Protein AF-A0A5D2ZXI1-F1 (afdb_monomer)

Solvent-accessible surface area (backbone atoms only — not comparable to full-atom values): 6828 Å² total; per-residue (Å²): 134,76,65,57,66,62,52,32,30,72,74,59,36,64,73,50,27,46,60,73,49,35,88,45,77,66,45,31,51,51,52,50,52,51,51,51,50,51,52,51,50,52,51,51,52,51,51,52,56,51,54,50,70,73,49,87,52,65,66,58,46,51,54,49,52,53,50,52,44,52,50,51,52,51,51,50,53,45,44,64,67,52,45,67,74,64,52,94,73,60,93,60,56,69,63,56,53,52,49,54,52,53,53,47,47,54,54,52,52,49,53,52,50,59,50,48,73,72,76,110

Structure (mmCIF, N/CA/C/O backbone):
data_AF-A0A5D2ZXI1-F1
#
_entry.id   AF-A0A5D2ZXI1-F1
#
loop_
_atom_site.group_PDB
_atom_site.id
_atom_site.type_symbol
_atom_site.label_atom_id
_atom_site.label_alt_id
_atom_site.label_comp_id
_atom_site.label_asym_id
_atom_site.label_entity_id
_atom_site.label_seq_id
_atom_site.pdbx_PDB_ins_code
_atom_site.Cartn_x
_atom_site.Cartn_y
_atom_site.Cartn_z
_atom_site.occupancy
_atom_site.B_iso_or_equiv
_atom_site.auth_seq_id
_atom_site.auth_comp_id
_atom_site.auth_asym_id
_atom_site.auth_atom_id
_atom_site.pdbx_PDB_model_num
ATOM 1 N N . MET A 1 1 ? 20.982 3.574 -1.343 1.00 42.91 1 MET A N 1
ATOM 2 C CA . MET A 1 1 ? 20.884 2.925 -2.665 1.00 42.91 1 MET A CA 1
ATOM 3 C C . MET A 1 1 ? 20.768 1.431 -2.409 1.00 42.91 1 MET A C 1
ATOM 5 O O . MET A 1 1 ? 21.769 0.738 -2.371 1.00 42.91 1 MET A O 1
ATOM 9 N N . PHE A 1 2 ? 19.569 0.970 -2.043 1.00 42.72 2 PHE A N 1
ATOM 10 C CA . PHE A 1 2 ? 19.334 -0.457 -1.796 1.00 42.72 2 PHE A CA 1
ATOM 11 C C . PHE A 1 2 ? 19.361 -1.173 -3.146 1.00 42.72 2 PHE A C 1
ATOM 13 O O . PHE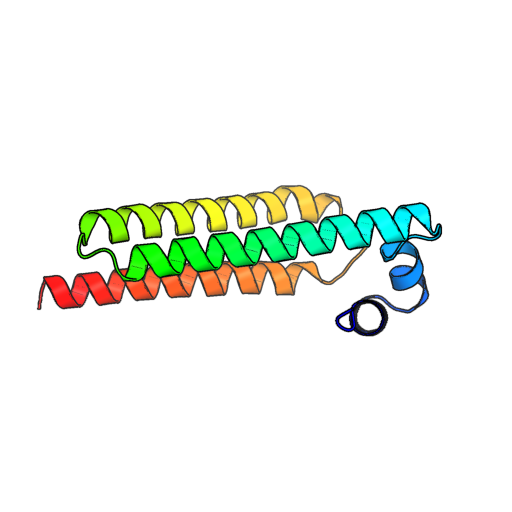 A 1 2 ? 18.683 -0.687 -4.043 1.00 42.72 2 PHE A O 1
ATOM 20 N N . CYS A 1 3 ? 20.175 -2.231 -3.262 1.00 52.78 3 CYS A N 1
ATOM 21 C CA . CYS A 1 3 ? 20.494 -3.147 -4.37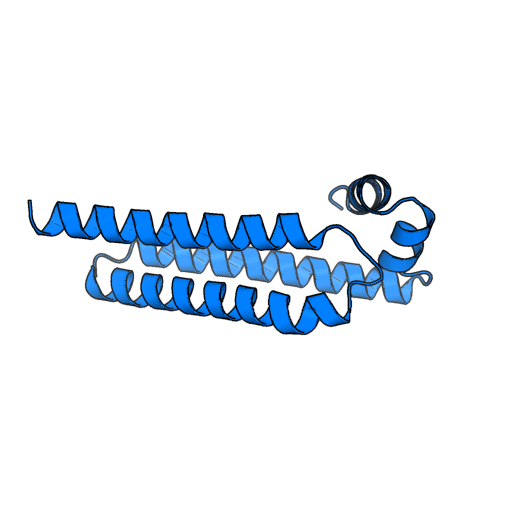7 1.00 52.78 3 CYS A CA 1
ATOM 22 C C . CYS A 1 3 ? 19.508 -3.281 -5.565 1.00 52.78 3 CYS A C 1
ATOM 24 O O . CYS A 1 3 ? 19.185 -4.380 -5.991 1.00 52.78 3 CYS A O 1
ATOM 26 N N . LEU A 1 4 ? 19.054 -2.179 -6.156 1.00 59.62 4 LEU A N 1
ATOM 27 C CA . LEU A 1 4 ? 18.091 -2.150 -7.259 1.00 59.62 4 LEU A CA 1
ATOM 28 C C . LEU A 1 4 ? 18.699 -2.738 -8.530 1.00 59.62 4 LEU A C 1
ATOM 30 O O . LEU A 1 4 ? 18.028 -3.458 -9.255 1.00 59.62 4 LEU A O 1
ATOM 34 N N . ASN A 1 5 ? 19.991 -2.481 -8.752 1.00 60.59 5 ASN A N 1
ATOM 35 C CA . ASN A 1 5 ? 20.713 -3.039 -9.885 1.00 60.59 5 ASN A CA 1
ATOM 36 C C . ASN A 1 5 ? 20.881 -4.557 -9.743 1.00 60.59 5 ASN A C 1
ATOM 38 O O . ASN A 1 5 ? 20.555 -5.289 -10.662 1.00 60.59 5 ASN A O 1
ATOM 42 N N . GLU A 1 6 ? 21.291 -5.051 -8.571 1.00 58.25 6 GLU A N 1
ATOM 43 C CA . GLU A 1 6 ? 21.449 -6.496 -8.347 1.00 58.25 6 GLU A CA 1
ATOM 44 C C . GLU A 1 6 ? 20.112 -7.245 -8.403 1.00 58.25 6 GLU A C 1
ATOM 46 O O . GLU A 1 6 ? 20.048 -8.317 -8.998 1.00 58.25 6 GLU A O 1
ATOM 51 N N . ILE A 1 7 ? 19.030 -6.672 -7.857 1.00 60.62 7 ILE A N 1
ATOM 52 C CA . ILE A 1 7 ? 17.689 -7.277 -7.907 1.00 60.62 7 ILE A CA 1
ATOM 53 C C . ILE A 1 7 ? 17.134 -7.257 -9.341 1.00 60.62 7 ILE A C 1
ATOM 55 O O . ILE A 1 7 ? 16.578 -8.261 -9.781 1.00 60.62 7 ILE A O 1
ATOM 59 N N . ASN A 1 8 ? 17.327 -6.169 -10.098 1.00 57.88 8 ASN A N 1
ATOM 60 C CA . ASN A 1 8 ? 16.898 -6.093 -11.500 1.00 57.88 8 ASN A CA 1
ATOM 61 C C . ASN A 1 8 ? 17.716 -7.018 -12.406 1.00 57.88 8 ASN A C 1
ATOM 63 O O . ASN A 1 8 ? 17.134 -7.687 -13.256 1.00 57.88 8 ASN A O 1
ATOM 67 N N . ILE A 1 9 ? 19.036 -7.097 -12.214 1.00 60.03 9 ILE A N 1
ATOM 68 C CA . ILE A 1 9 ? 19.912 -8.014 -12.957 1.00 60.03 9 ILE A CA 1
ATOM 69 C C . ILE A 1 9 ? 19.526 -9.467 -12.661 1.00 60.03 9 ILE A C 1
ATOM 71 O O . ILE A 1 9 ? 19.451 -10.277 -13.584 1.00 60.03 9 ILE A O 1
ATOM 75 N N . PHE A 1 10 ? 19.246 -9.790 -11.394 1.00 56.75 10 PHE A N 1
ATOM 76 C CA . PHE A 1 10 ? 18.819 -11.125 -10.979 1.00 56.75 10 PHE A CA 1
ATOM 77 C C . PHE A 1 10 ? 17.4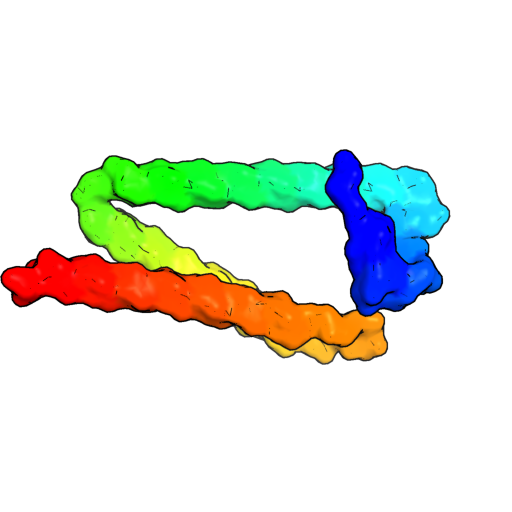35 -11.507 -11.528 1.00 56.75 10 PHE A C 1
ATOM 79 O O . PHE A 1 10 ? 17.237 -12.655 -11.913 1.00 56.75 10 PHE A O 1
ATOM 86 N N . ALA A 1 11 ? 16.489 -10.564 -11.583 1.00 55.62 11 ALA A N 1
ATOM 87 C CA . ALA A 1 11 ? 15.115 -10.831 -12.014 1.00 55.62 11 ALA A CA 1
ATOM 88 C C . ALA A 1 11 ? 14.914 -10.772 -13.542 1.00 55.62 11 ALA A C 1
ATOM 90 O O . ALA A 1 11 ? 14.173 -11.581 -14.091 1.00 55.62 11 ALA A O 1
ATOM 91 N N . HIS A 1 12 ? 15.583 -9.850 -14.241 1.00 61.00 12 HIS A N 1
ATOM 92 C CA . HIS A 1 12 ? 15.285 -9.520 -15.644 1.00 61.00 12 HIS A CA 1
ATOM 93 C C . HIS A 1 12 ? 16.474 -9.701 -16.606 1.00 61.00 12 HIS A C 1
ATOM 95 O O . HIS A 1 12 ? 16.321 -9.509 -17.816 1.00 61.00 12 HIS A O 1
ATOM 101 N N . GLY A 1 13 ? 17.657 -10.068 -16.098 1.00 64.12 13 GLY A N 1
ATOM 102 C CA . GLY A 1 13 ? 18.897 -10.125 -16.873 1.00 64.12 13 GLY A CA 1
ATOM 103 C C . GLY A 1 13 ? 19.558 -8.751 -17.050 1.00 64.12 13 GLY A C 1
ATOM 104 O O . GLY A 1 13 ? 18.919 -7.706 -16.933 1.00 64.12 13 GLY A O 1
ATOM 105 N N . VAL A 1 14 ? 20.866 -8.752 -17.330 1.00 60.88 14 VAL A N 1
ATOM 106 C CA . VAL A 1 14 ? 21.709 -7.538 -17.364 1.00 60.88 14 VAL A CA 1
ATOM 107 C C . VAL A 1 14 ? 21.208 -6.506 -18.383 1.00 60.88 14 VAL A C 1
ATOM 109 O O . VAL A 1 14 ? 21.132 -5.321 -18.076 1.00 60.88 14 VAL A O 1
ATOM 112 N N . GLU A 1 15 ? 20.799 -6.961 -19.567 1.00 60.38 15 GLU A N 1
ATOM 113 C CA . GLU A 1 15 ? 20.389 -6.091 -20.679 1.00 60.38 15 GLU A CA 1
ATOM 114 C C . GLU A 1 15 ? 19.039 -5.392 -20.429 1.00 60.38 15 GLU A C 1
ATOM 116 O O . GLU A 1 15 ? 18.851 -4.219 -20.756 1.00 60.38 15 GLU A O 1
ATOM 121 N N . THR A 1 16 ? 18.087 -6.100 -19.817 1.00 61.44 16 THR A N 1
ATOM 122 C CA . THR A 1 16 ? 16.770 -5.552 -19.459 1.00 61.44 16 THR A CA 1
ATOM 123 C C . THR A 1 16 ? 16.880 -4.639 -18.242 1.00 61.44 16 THR A C 1
ATOM 125 O O . THR A 1 16 ? 16.218 -3.605 -18.189 1.00 61.44 16 THR A O 1
ATOM 128 N N . ALA A 1 17 ? 17.757 -4.973 -17.289 1.00 61.84 17 ALA A N 1
ATOM 129 C CA . ALA A 1 17 ? 18.039 -4.140 -16.127 1.00 61.84 17 ALA A CA 1
ATOM 130 C C . ALA A 1 17 ? 18.629 -2.780 -16.529 1.00 61.84 17 ALA A C 1
ATOM 132 O O . ALA A 1 17 ? 18.181 -1.759 -16.013 1.00 61.84 17 A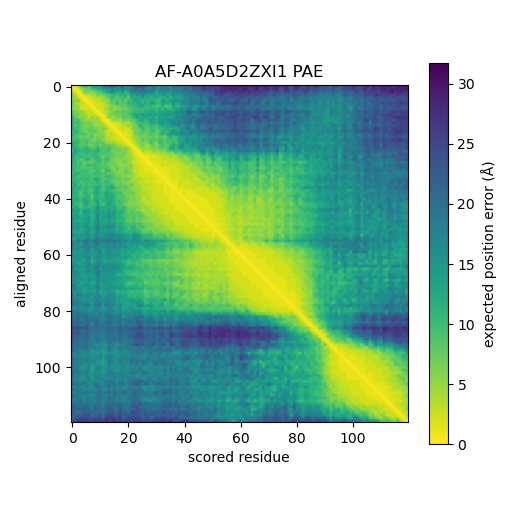LA A O 1
ATOM 133 N N . GLU A 1 18 ? 19.559 -2.743 -17.487 1.00 63.50 18 GLU A N 1
ATOM 134 C CA . GLU A 1 18 ? 20.148 -1.495 -17.994 1.00 63.50 18 GLU A CA 1
ATOM 135 C C . GLU A 1 18 ? 19.100 -0.591 -18.665 1.00 63.50 18 GLU A C 1
ATOM 137 O O . GLU A 1 18 ? 19.061 0.615 -18.421 1.00 63.50 18 GLU A O 1
ATOM 142 N N . LYS A 1 19 ? 18.173 -1.175 -19.436 1.00 64.31 19 LYS A N 1
ATOM 143 C CA . LYS A 1 19 ? 17.044 -0.434 -20.024 1.00 64.31 19 LYS A CA 1
ATOM 144 C C . LYS A 1 19 ? 16.049 0.062 -18.969 1.00 64.31 19 LYS A C 1
ATOM 146 O O . LYS A 1 19 ? 15.549 1.176 -19.094 1.00 64.31 19 LYS A O 1
ATOM 151 N N . LEU A 1 20 ? 15.780 -0.733 -17.932 1.00 60.94 20 LEU A N 1
ATOM 152 C CA . LEU A 1 20 ? 14.857 -0.388 -16.841 1.00 60.94 20 LEU A CA 1
ATOM 153 C C . LEU A 1 20 ? 15.425 0.648 -15.865 1.00 60.94 20 LEU A C 1
ATOM 155 O O . LEU A 1 20 ? 14.659 1.408 -15.277 1.00 60.94 20 LEU A O 1
ATOM 159 N N . LEU A 1 21 ? 16.746 0.691 -15.681 1.00 64.75 21 LEU A N 1
ATOM 160 C CA . LEU A 1 21 ? 17.426 1.707 -14.872 1.00 64.75 21 LEU A CA 1
ATOM 161 C C . LEU A 1 21 ? 17.619 3.036 -15.611 1.00 64.75 21 LEU A C 1
ATOM 163 O O . LEU A 1 21 ? 17.968 4.024 -14.972 1.00 64.75 21 LEU A O 1
ATOM 167 N N . GLY A 1 22 ? 17.334 3.079 -16.912 1.00 64.75 22 GLY A N 1
ATOM 168 C CA . GLY A 1 22 ? 17.529 4.252 -17.753 1.00 64.75 22 GLY A CA 1
ATOM 169 C C . GLY A 1 22 ? 18.933 4.280 -18.351 1.00 64.75 22 GLY A C 1
ATOM 170 O O . GLY A 1 22 ? 19.939 4.150 -17.650 1.00 64.75 22 GLY A O 1
ATOM 171 N N . SER A 1 23 ? 18.993 4.474 -19.668 1.00 68.62 23 SER A N 1
ATOM 172 C CA . SER A 1 23 ? 20.244 4.519 -20.434 1.00 68.62 23 SER A CA 1
ATOM 173 C C . SER A 1 23 ? 20.961 5.866 -20.324 1.00 68.62 23 SER A C 1
ATOM 175 O O . SER A 1 23 ? 22.154 5.953 -20.617 1.00 68.62 23 SER A O 1
ATOM 177 N N . THR A 1 24 ? 20.259 6.921 -19.896 1.00 77.88 24 THR A N 1
ATOM 178 C CA . THR A 1 24 ? 20.828 8.258 -19.699 1.00 77.88 24 THR A CA 1
ATOM 179 C C . THR A 1 24 ? 20.879 8.640 -18.213 1.00 77.88 24 THR A C 1
ATOM 181 O O . THR A 1 24 ? 20.033 8.210 -17.423 1.00 77.88 24 THR A O 1
ATOM 184 N N . PRO A 1 25 ? 21.834 9.496 -17.796 1.00 74.88 25 PRO A N 1
ATOM 185 C CA . PRO A 1 25 ? 21.923 9.959 -16.408 1.00 74.88 25 PRO A CA 1
ATOM 186 C C . PRO A 1 25 ? 20.693 10.766 -15.959 1.00 74.88 25 PRO A C 1
ATOM 188 O O . PRO A 1 25 ? 20.404 10.832 -14.766 1.00 74.88 25 PRO A O 1
ATOM 191 N N . HIS A 1 26 ? 19.952 11.367 -16.897 1.00 78.12 26 HIS A N 1
ATOM 192 C CA . HIS A 1 26 ? 18.696 12.052 -16.596 1.00 78.12 26 HIS A CA 1
ATOM 193 C C . HIS A 1 26 ? 17.591 11.060 -16.212 1.00 78.12 26 HIS A C 1
ATOM 195 O O . HIS A 1 26 ? 16.916 11.254 -15.200 1.00 78.12 26 HIS A O 1
ATOM 201 N N . ASP A 1 27 ? 17.465 9.965 -16.964 1.00 76.50 27 ASP A N 1
ATOM 202 C CA . ASP A 1 27 ? 16.471 8.919 -16.700 1.00 76.50 27 ASP A CA 1
ATOM 203 C C . ASP A 1 27 ? 16.743 8.224 -15.360 1.00 76.50 27 ASP A C 1
ATOM 205 O O . ASP A 1 27 ? 15.820 7.996 -14.578 1.00 76.50 27 ASP A O 1
ATOM 209 N N . GLN A 1 28 ? 18.018 7.984 -15.038 1.00 77.12 28 GLN A N 1
ATOM 210 C CA . GLN A 1 28 ? 18.435 7.427 -13.747 1.00 77.12 28 GLN A CA 1
ATOM 211 C C . GLN A 1 28 ? 18.037 8.324 -12.567 1.00 77.12 28 GLN A C 1
ATOM 213 O O . GLN A 1 28 ? 17.516 7.836 -11.562 1.00 77.12 28 GLN A O 1
ATOM 218 N N . LEU A 1 29 ? 18.233 9.640 -12.690 1.00 80.12 29 LEU A N 1
ATOM 219 C CA . LEU A 1 29 ? 17.816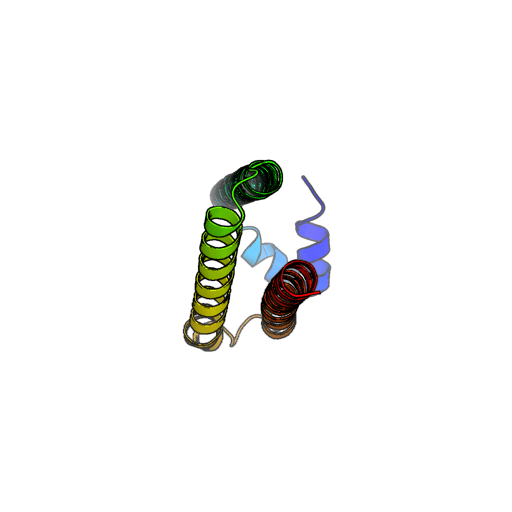 10.624 -11.684 1.00 80.12 29 LEU A CA 1
ATOM 220 C C . LEU A 1 29 ? 16.294 10.657 -11.510 1.00 80.12 29 LEU A C 1
ATOM 222 O O . LEU A 1 29 ? 15.799 10.754 -10.382 1.00 80.12 29 LEU A O 1
ATOM 226 N N . LEU A 1 30 ? 15.552 10.551 -12.612 1.00 79.19 30 LEU A N 1
ATOM 227 C CA . LEU A 1 30 ? 14.093 10.533 -12.604 1.00 79.19 30 LEU A CA 1
ATOM 228 C C . LEU A 1 30 ? 13.561 9.260 -11.931 1.00 79.19 30 LEU A C 1
ATOM 230 O O . LEU A 1 30 ? 12.712 9.344 -11.042 1.00 79.19 30 LEU A O 1
ATOM 234 N N . ILE A 1 31 ? 14.124 8.097 -12.266 1.00 78.81 31 ILE A N 1
ATOM 235 C CA . ILE A 1 31 ? 13.797 6.810 -11.635 1.00 78.81 31 ILE A CA 1
ATOM 236 C C . ILE A 1 31 ? 14.162 6.827 -10.149 1.00 78.81 31 ILE A C 1
ATOM 238 O O . ILE A 1 31 ? 13.367 6.403 -9.309 1.00 78.81 31 ILE A O 1
ATOM 242 N N . GLN A 1 32 ? 15.330 7.357 -9.787 1.00 79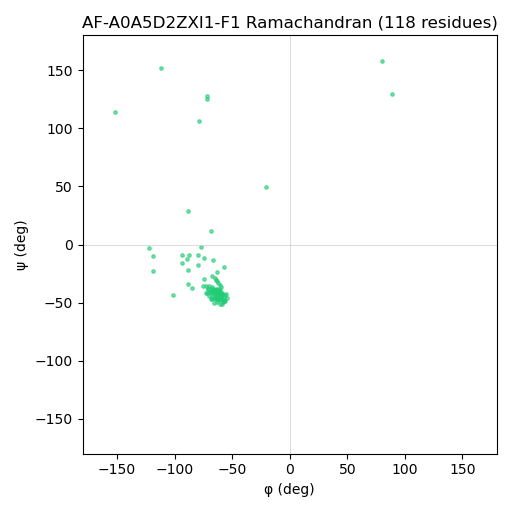.62 32 GLN A N 1
ATOM 243 C CA . GLN A 1 32 ? 15.746 7.470 -8.391 1.00 79.62 32 GLN A CA 1
ATOM 244 C C . GLN A 1 32 ? 14.799 8.367 -7.588 1.00 79.62 32 GLN A C 1
ATOM 246 O O . GLN A 1 32 ? 14.384 7.993 -6.492 1.00 79.62 32 GLN A O 1
ATOM 251 N N . THR A 1 33 ? 14.429 9.525 -8.134 1.00 80.88 33 THR A N 1
ATOM 252 C CA . THR A 1 33 ? 13.509 10.462 -7.474 1.00 80.88 33 THR A CA 1
ATOM 253 C C . THR A 1 33 ? 12.121 9.850 -7.326 1.00 80.88 33 THR A C 1
ATOM 255 O O . THR A 1 33 ? 11.528 9.922 -6.249 1.00 80.88 33 THR A O 1
ATOM 258 N N . SER A 1 34 ? 11.634 9.180 -8.374 1.00 79.31 34 SER A N 1
ATOM 259 C CA . SER A 1 34 ? 10.383 8.417 -8.344 1.00 79.31 34 SER A CA 1
ATOM 260 C C . SER A 1 34 ? 10.404 7.351 -7.243 1.00 79.31 34 SER A C 1
ATOM 262 O O . SER A 1 34 ? 9.513 7.306 -6.397 1.00 79.31 34 SER A O 1
ATOM 264 N N . ASN A 1 35 ? 11.476 6.560 -7.160 1.00 77.44 35 ASN A N 1
ATOM 265 C CA . ASN A 1 35 ? 11.639 5.539 -6.126 1.00 77.44 35 ASN A CA 1
ATOM 266 C C . ASN A 1 35 ? 11.712 6.135 -4.712 1.00 77.44 35 ASN A C 1
ATOM 268 O O . ASN A 1 35 ? 11.122 5.585 -3.780 1.00 77.44 35 ASN A O 1
ATOM 272 N N . SER A 1 36 ? 12.389 7.272 -4.529 1.00 82.44 36 SER A N 1
ATOM 273 C CA . SER A 1 36 ? 12.383 7.996 -3.252 1.00 82.44 36 SER A CA 1
ATOM 274 C C . SER A 1 36 ? 10.980 8.474 -2.872 1.00 82.44 36 SER A C 1
ATOM 276 O O . SER A 1 36 ? 10.605 8.384 -1.702 1.00 82.44 36 SER A O 1
ATOM 278 N N . PHE A 1 37 ? 10.185 8.923 -3.845 1.00 78.25 37 PHE A N 1
ATOM 279 C CA . PHE A 1 37 ? 8.797 9.324 -3.626 1.00 78.25 37 PHE A CA 1
ATOM 280 C C . PHE A 1 37 ? 7.907 8.133 -3.250 1.00 78.25 37 PHE A C 1
ATOM 282 O O . PHE A 1 37 ? 7.121 8.234 -2.311 1.00 78.25 37 PHE A O 1
ATOM 289 N N . VAL A 1 38 ? 8.085 6.978 -3.901 1.00 79.75 38 VAL A N 1
ATOM 290 C CA . VAL A 1 38 ? 7.417 5.719 -3.521 1.00 79.75 38 VAL A CA 1
ATOM 291 C C . VAL A 1 38 ? 7.788 5.317 -2.090 1.00 79.75 38 VAL A C 1
ATOM 293 O O . VAL A 1 38 ? 6.910 4.960 -1.307 1.00 79.75 38 VAL A O 1
ATOM 296 N N . GLY A 1 39 ? 9.063 5.429 -1.707 1.00 79.31 39 GLY A N 1
ATOM 297 C CA . GLY A 1 39 ? 9.511 5.161 -0.338 1.00 79.31 39 GLY A CA 1
ATOM 298 C C . GLY A 1 39 ? 8.865 6.087 0.700 1.00 79.31 39 GLY A C 1
ATOM 299 O O . GLY A 1 39 ? 8.394 5.618 1.737 1.00 79.31 39 GLY A O 1
ATOM 300 N N . LEU A 1 40 ? 8.779 7.387 0.403 1.00 81.88 40 LEU A N 1
ATOM 301 C CA . LEU A 1 40 ? 8.070 8.358 1.242 1.00 81.88 40 LEU A CA 1
ATOM 302 C C . LEU A 1 40 ? 6.577 8.016 1.352 1.00 81.88 40 LEU A C 1
ATOM 304 O O . LEU A 1 40 ? 6.013 8.062 2.443 1.00 81.88 40 LEU A O 1
ATOM 308 N N . LEU A 1 41 ? 5.946 7.637 0.239 1.00 80.62 41 LEU A N 1
ATOM 309 C CA . LEU A 1 41 ? 4.540 7.244 0.206 1.00 80.62 41 LEU A CA 1
ATOM 310 C C . LEU A 1 41 ? 4.286 6.029 1.108 1.00 80.62 41 LEU A C 1
ATOM 312 O O . LEU A 1 41 ? 3.364 6.051 1.920 1.00 80.62 41 LEU A O 1
ATOM 316 N N . LEU A 1 42 ? 5.134 5.000 1.018 1.00 82.19 42 LEU A N 1
ATOM 317 C CA . LEU A 1 42 ? 5.054 3.815 1.878 1.00 82.19 42 LEU A CA 1
ATOM 318 C C . LEU A 1 42 ? 5.233 4.173 3.357 1.00 82.19 42 LEU A C 1
ATOM 320 O O . LEU A 1 42 ? 4.505 3.652 4.202 1.00 82.19 42 LEU A O 1
ATOM 324 N N . PHE A 1 43 ? 6.147 5.094 3.673 1.00 81.00 43 PHE A N 1
ATOM 325 C CA . PHE A 1 43 ? 6.330 5.592 5.035 1.00 81.00 43 PHE A CA 1
ATOM 326 C C . PHE A 1 43 ? 5.069 6.292 5.564 1.00 81.00 43 PHE A C 1
ATOM 328 O O . PHE A 1 43 ? 4.616 5.998 6.671 1.00 81.00 43 PHE A O 1
ATOM 335 N N . VAL A 1 44 ? 4.456 7.166 4.759 1.00 85.75 44 VAL A N 1
ATOM 336 C CA . VAL A 1 44 ? 3.210 7.861 5.119 1.00 85.75 44 VAL A CA 1
ATOM 337 C C . VAL A 1 44 ? 2.057 6.873 5.300 1.00 85.75 44 VAL A C 1
ATOM 339 O O . VAL A 1 44 ? 1.337 6.958 6.292 1.00 85.75 44 VAL A O 1
ATOM 342 N N . ILE A 1 45 ? 1.897 5.903 4.395 1.00 84.94 45 ILE A N 1
ATOM 343 C CA . ILE A 1 45 ? 0.866 4.860 4.510 1.00 84.94 45 ILE A CA 1
ATOM 344 C C . ILE A 1 45 ? 1.066 4.051 5.797 1.00 84.94 45 ILE A C 1
ATOM 346 O O . ILE A 1 45 ? 0.106 3.840 6.539 1.00 84.94 45 ILE A O 1
ATOM 350 N N . GLY A 1 46 ? 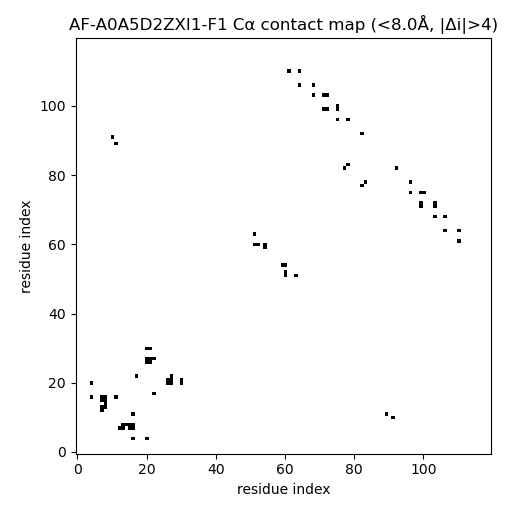2.304 3.651 6.102 1.00 84.62 46 GLY A N 1
ATOM 351 C CA . GLY A 1 46 ? 2.632 2.955 7.347 1.00 84.62 46 GLY A CA 1
ATOM 352 C C . GLY A 1 46 ? 2.265 3.774 8.585 1.00 84.62 46 GLY A C 1
ATOM 353 O O . GLY A 1 46 ? 1.667 3.242 9.519 1.00 84.62 46 GLY A O 1
ATOM 354 N N . PHE A 1 47 ? 2.541 5.080 8.569 1.00 82.06 47 PHE A N 1
ATOM 355 C CA . PHE A 1 47 ? 2.167 5.986 9.654 1.00 82.06 47 PHE A CA 1
ATOM 356 C C . PHE A 1 47 ? 0.645 6.124 9.814 1.00 82.06 47 PHE A C 1
ATOM 358 O O . PHE A 1 47 ? 0.146 6.118 10.939 1.00 82.06 47 PHE A O 1
ATOM 365 N N . LEU A 1 48 ? -0.107 6.196 8.711 1.00 83.75 48 LEU A N 1
ATOM 366 C CA . LEU A 1 48 ? -1.573 6.244 8.741 1.00 83.75 48 LEU A CA 1
ATOM 367 C C . LEU A 1 48 ? -2.169 4.959 9.328 1.00 83.75 48 LEU A C 1
ATOM 369 O O . LEU A 1 48 ? -3.023 5.031 10.210 1.00 83.75 48 LEU A O 1
ATOM 373 N N . VAL A 1 49 ? -1.686 3.790 8.896 1.00 83.50 49 VAL A N 1
ATOM 374 C CA . VAL A 1 49 ? -2.117 2.491 9.443 1.00 83.50 49 VAL A CA 1
ATOM 375 C C . VAL A 1 49 ? -1.778 2.392 10.931 1.00 83.50 49 VAL A C 1
ATOM 377 O O . VAL A 1 49 ? -2.617 1.970 11.728 1.00 83.50 49 VAL A O 1
ATOM 380 N N . PHE A 1 50 ? -0.578 2.833 11.320 1.00 81.75 50 PHE A N 1
ATOM 381 C CA . PHE A 1 50 ? -0.166 2.893 12.719 1.00 81.75 50 PHE A CA 1
ATOM 382 C C . PHE A 1 50 ? -1.112 3.784 13.529 1.00 81.75 50 PHE A C 1
ATOM 384 O O . PHE A 1 50 ? -1.658 3.316 14.520 1.00 81.75 50 PHE A O 1
ATOM 391 N N . MET A 1 51 ? -1.395 5.015 13.085 1.00 78.88 51 MET A N 1
ATOM 392 C CA . MET A 1 51 ? -2.347 5.909 13.760 1.00 78.88 51 MET A CA 1
ATOM 393 C C . MET A 1 51 ? -3.718 5.258 13.962 1.00 78.88 51 MET A C 1
ATOM 395 O O . MET A 1 51 ? -4.260 5.324 15.065 1.00 78.88 51 MET A O 1
ATOM 399 N N . VAL A 1 52 ? -4.265 4.608 12.931 1.00 82.19 52 VAL A N 1
ATOM 400 C CA . VAL A 1 52 ? -5.575 3.936 12.997 1.00 82.19 52 VAL A CA 1
ATOM 401 C C . VAL A 1 52 ? -5.586 2.825 14.056 1.00 82.19 52 VAL A C 1
ATOM 403 O O . VAL A 1 52 ? -6.593 2.648 14.744 1.00 82.19 52 VAL A O 1
ATOM 406 N N . ALA A 1 53 ? -4.470 2.120 14.257 1.00 78.19 53 ALA A N 1
ATOM 407 C CA . ALA A 1 53 ? -4.363 1.086 15.288 1.00 78.19 53 ALA A CA 1
ATOM 408 C C . ALA A 1 53 ? -4.474 1.643 16.724 1.00 78.19 53 ALA A C 1
ATOM 410 O O . ALA A 1 53 ? -4.977 0.947 17.604 1.00 78.19 53 ALA A O 1
ATOM 411 N N . PHE A 1 54 ? -4.070 2.898 16.968 1.00 79.00 54 PHE A N 1
ATOM 412 C CA . PHE A 1 54 ? -4.203 3.550 18.285 1.00 79.00 54 PHE A CA 1
ATOM 413 C C . PHE A 1 54 ? -5.551 4.249 18.499 1.00 79.00 54 PHE A C 1
ATOM 415 O O . PHE A 1 54 ? -5.854 4.675 19.618 1.00 79.00 54 PHE A O 1
ATOM 422 N N . VAL A 1 55 ? -6.379 4.371 17.460 1.00 84.62 55 VAL A N 1
ATOM 423 C CA . VAL A 1 55 ? -7.733 4.920 17.587 1.00 84.62 55 VAL A CA 1
ATOM 424 C C . VAL A 1 55 ? -8.621 3.907 18.315 1.00 84.62 55 VAL A C 1
ATOM 426 O O . VAL A 1 55 ? -8.746 2.764 17.896 1.00 84.62 55 VAL A O 1
ATOM 429 N N . LYS A 1 56 ? -9.269 4.327 19.409 1.00 81.00 56 LYS A N 1
ATOM 430 C CA . LYS A 1 56 ? -10.164 3.466 20.212 1.00 81.00 56 LYS A CA 1
ATOM 431 C C . LYS A 1 56 ? -11.522 3.182 19.556 1.00 81.00 56 LYS A C 1
ATOM 433 O O . LYS A 1 56 ? -12.270 2.337 20.042 1.00 81.00 56 LYS A O 1
ATOM 438 N N . ASP A 1 57 ? -11.856 3.905 18.494 1.00 87.31 57 ASP A N 1
ATOM 439 C CA . ASP A 1 57 ? -13.117 3.763 17.776 1.00 87.31 57 ASP A CA 1
ATOM 440 C C . ASP A 1 57 ? -13.084 2.544 16.836 1.00 87.31 57 ASP A C 1
ATOM 442 O O . ASP A 1 57 ? -12.450 2.553 15.777 1.00 87.31 57 ASP A O 1
ATOM 446 N N . LYS A 1 58 ? -13.801 1.486 17.235 1.00 81.94 58 LYS A N 1
ATOM 447 C CA . LYS A 1 58 ? -13.921 0.239 16.466 1.00 81.94 58 LYS A CA 1
ATOM 448 C C . LYS A 1 58 ? -14.705 0.414 15.159 1.00 81.94 58 LYS A C 1
ATOM 450 O O . LYS A 1 58 ? -14.478 -0.351 14.219 1.00 81.94 58 LYS A O 1
ATOM 455 N N . GLU A 1 59 ? -15.618 1.382 15.067 1.00 84.56 59 GLU A N 1
ATOM 456 C CA . GLU A 1 59 ? -16.362 1.649 13.828 1.00 84.56 59 GLU A CA 1
ATOM 457 C C . GLU A 1 59 ? -15.455 2.312 12.793 1.00 84.56 59 GLU A C 1
ATOM 459 O O . GLU A 1 59 ? -15.435 1.895 11.631 1.00 84.56 59 GLU A O 1
ATOM 464 N N . PHE A 1 60 ? -14.622 3.255 13.239 1.00 82.75 60 PHE A N 1
ATOM 465 C CA . PHE A 1 60 ? -13.603 3.877 12.398 1.00 82.75 60 PHE A CA 1
ATOM 466 C C . PHE A 1 60 ? -12.572 2.859 11.891 1.00 82.75 60 PHE A C 1
ATOM 468 O O . PHE A 1 60 ? -12.281 2.822 10.694 1.00 82.75 60 PHE A O 1
ATOM 475 N N . GLN A 1 61 ? -12.072 1.979 12.766 1.00 81.69 61 GLN A N 1
ATOM 476 C CA . GLN A 1 61 ? -11.157 0.901 12.364 1.00 81.69 61 GLN A CA 1
ATOM 477 C C . GLN A 1 61 ? -11.788 -0.030 11.316 1.00 81.69 61 GLN A C 1
ATOM 479 O O . GLN A 1 61 ? -11.142 -0.383 10.327 1.00 81.69 61 GLN A O 1
ATOM 484 N N . SER A 1 62 ? -13.065 -0.392 11.488 1.00 81.81 62 SER A N 1
ATOM 485 C CA . SER A 1 62 ? -13.789 -1.229 10.523 1.00 81.81 62 SER A CA 1
ATOM 486 C C . SER A 1 62 ? -13.992 -0.527 9.176 1.00 81.81 62 SER A C 1
ATOM 488 O O . SER A 1 62 ? -13.796 -1.143 8.125 1.00 81.81 62 SER A O 1
ATOM 490 N N . PHE A 1 63 ? -14.353 0.760 9.184 1.00 85.25 63 PHE A N 1
ATOM 491 C CA . PHE A 1 63 ? -14.488 1.564 7.967 1.00 85.25 63 PHE A CA 1
ATOM 492 C C . PHE A 1 63 ? -13.157 1.673 7.214 1.00 85.25 63 PHE A C 1
ATOM 494 O O . PHE A 1 63 ? -13.109 1.431 6.006 1.00 85.25 63 PHE A O 1
ATOM 501 N N . PHE A 1 64 ? -12.069 1.955 7.934 1.00 84.56 64 PHE A N 1
ATOM 502 C CA . PHE A 1 64 ? -10.730 2.051 7.363 1.00 84.56 64 PHE A CA 1
ATOM 503 C C . PHE A 1 64 ? -10.286 0.727 6.726 1.00 84.56 64 PHE A C 1
ATOM 505 O O . PHE A 1 64 ? -9.864 0.710 5.571 1.00 84.56 64 PHE A O 1
ATOM 512 N N . ALA A 1 65 ? -10.476 -0.399 7.421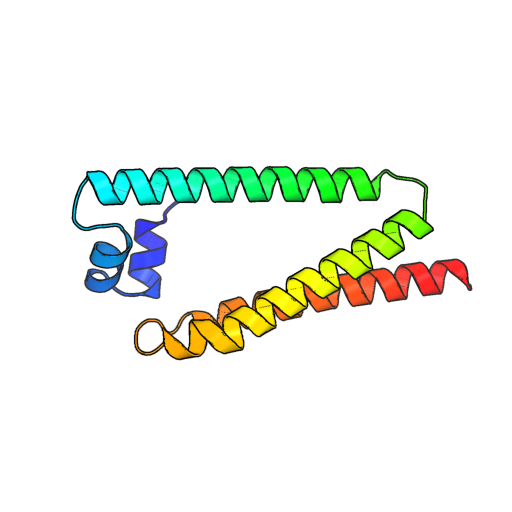 1.00 82.38 65 ALA A N 1
ATOM 513 C CA . ALA A 1 65 ? -10.150 -1.723 6.894 1.00 82.38 65 ALA A CA 1
ATOM 514 C C . ALA A 1 65 ? -10.938 -2.063 5.613 1.00 82.38 65 ALA A C 1
ATOM 516 O O . ALA A 1 65 ? -10.360 -2.572 4.651 1.00 82.38 65 ALA A O 1
ATOM 517 N N . LYS A 1 66 ? -12.239 -1.735 5.553 1.00 81.25 66 LYS A N 1
ATOM 518 C CA . LYS A 1 66 ? -13.049 -1.900 4.329 1.00 81.25 66 LYS A CA 1
ATOM 519 C C . LYS A 1 66 ? -12.513 -1.050 3.173 1.00 81.25 66 LYS A C 1
ATOM 521 O O . LYS A 1 66 ? -12.450 -1.538 2.045 1.00 81.25 66 LYS A O 1
ATOM 526 N N . GLY A 1 67 ? -12.100 0.187 3.455 1.00 84.31 67 GLY A N 1
ATOM 527 C CA . GLY A 1 67 ? -11.453 1.070 2.484 1.00 84.31 67 GLY A CA 1
ATOM 528 C C . GLY A 1 67 ? -10.148 0.486 1.939 1.00 84.31 67 GLY A C 1
ATOM 529 O O . GLY A 1 67 ? -9.968 0.430 0.723 1.00 84.31 67 GLY A O 1
ATOM 530 N N . CYS A 1 68 ? -9.278 -0.030 2.814 1.00 82.56 68 CYS A N 1
ATOM 531 C CA . CYS A 1 68 ? -8.042 -0.708 2.412 1.00 82.56 68 CYS A CA 1
ATOM 532 C C . CYS A 1 68 ? -8.319 -1.910 1.503 1.00 82.56 68 CYS A C 1
ATOM 534 O O . CYS A 1 68 ? -7.707 -2.021 0.442 1.00 82.56 68 CYS A O 1
ATOM 536 N N . ILE A 1 69 ? -9.273 -2.773 1.872 1.00 82.06 69 ILE A N 1
ATOM 537 C CA . ILE A 1 69 ? -9.659 -3.931 1.050 1.00 82.06 69 ILE A CA 1
ATOM 538 C C . ILE A 1 69 ? -10.104 -3.475 -0.342 1.00 82.06 69 ILE A C 1
ATOM 540 O O . ILE A 1 69 ? -9.626 -4.014 -1.337 1.00 82.06 69 ILE A O 1
ATOM 544 N N . LEU A 1 70 ? -10.973 -2.463 -0.429 1.00 85.25 70 LEU A N 1
ATOM 545 C CA . LEU A 1 70 ? -11.473 -1.955 -1.707 1.00 85.25 70 LEU A CA 1
ATOM 546 C C . LEU A 1 70 ? -10.347 -1.396 -2.582 1.00 85.25 70 LEU A C 1
ATOM 548 O O . LEU A 1 70 ? -10.305 -1.692 -3.777 1.00 85.25 70 LEU A O 1
ATOM 552 N N . ILE A 1 71 ? -9.425 -0.626 -1.999 1.00 82.75 71 ILE A N 1
ATOM 553 C CA . ILE A 1 71 ? -8.282 -0.058 -2.726 1.00 82.75 71 ILE A CA 1
ATOM 554 C C . ILE A 1 71 ? -7.363 -1.171 -3.239 1.00 82.75 71 ILE A C 1
ATOM 556 O O . ILE A 1 71 ? -7.023 -1.165 -4.420 1.00 82.75 71 ILE A O 1
ATOM 560 N N . HIS A 1 72 ? -7.005 -2.153 -2.406 1.00 77.25 72 HIS A N 1
ATOM 561 C CA . HIS A 1 72 ? -6.158 -3.274 -2.832 1.00 77.25 72 HIS A CA 1
ATOM 562 C C . HIS A 1 72 ? -6.825 -4.130 -3.912 1.00 77.25 72 HIS A C 1
ATOM 564 O O . HIS A 1 72 ? -6.173 -4.504 -4.884 1.00 77.25 72 HIS A O 1
ATOM 570 N N . LEU A 1 73 ? -8.132 -4.383 -3.803 1.00 79.06 73 LEU A N 1
ATOM 571 C CA . LEU A 1 73 ? -8.872 -5.144 -4.810 1.00 79.06 73 LEU A CA 1
ATOM 572 C C . LEU A 1 73 ? -8.976 -4.374 -6.134 1.00 79.06 73 LEU A C 1
ATOM 574 O O . LEU A 1 73 ? -8.827 -4.959 -7.204 1.00 79.06 73 LEU A O 1
ATOM 578 N N . SER A 1 74 ? -9.173 -3.056 -6.063 1.00 78.69 74 SER A N 1
ATOM 579 C CA . SER A 1 74 ? -9.191 -2.172 -7.233 1.00 78.69 74 SER A CA 1
ATOM 580 C C . SER A 1 74 ? -7.818 -2.100 -7.902 1.00 78.69 74 SER A C 1
ATOM 582 O O . SER A 1 74 ? -7.741 -2.171 -9.124 1.00 78.69 74 SER A O 1
ATOM 584 N N . MET A 1 75 ? -6.735 -2.028 -7.120 1.00 76.25 75 MET A N 1
ATOM 585 C CA . MET A 1 75 ? -5.358 -2.090 -7.623 1.00 76.25 75 MET A CA 1
ATOM 586 C C . MET A 1 75 ? -5.054 -3.437 -8.283 1.00 76.25 75 MET A C 1
ATOM 588 O O . MET A 1 75 ? -4.500 -3.459 -9.379 1.00 76.25 75 MET A O 1
ATOM 592 N N . ALA A 1 76 ? -5.463 -4.551 -7.674 1.00 73.94 76 ALA A N 1
ATOM 593 C CA . ALA A 1 76 ? -5.301 -5.878 -8.260 1.00 73.94 76 ALA A CA 1
ATOM 594 C C . ALA A 1 76 ? -6.087 -6.010 -9.576 1.00 73.94 76 ALA A C 1
ATOM 596 O O . ALA A 1 76 ? -5.538 -6.447 -10.585 1.00 73.94 76 ALA A O 1
ATOM 597 N N . LEU A 1 77 ? -7.349 -5.562 -9.607 1.00 79.88 77 LEU A N 1
ATOM 598 C CA . LEU A 1 77 ? -8.161 -5.524 -10.829 1.00 79.88 77 LEU A CA 1
ATOM 599 C C . LEU A 1 77 ? -7.545 -4.620 -11.898 1.00 79.88 77 LEU A C 1
ATOM 601 O O . LEU A 1 77 ? -7.545 -4.978 -13.076 1.00 79.88 77 LEU A O 1
ATOM 605 N N . TRP A 1 78 ? -7.015 -3.462 -11.508 1.00 76.00 78 TRP A N 1
ATOM 606 C CA . TRP A 1 78 ? -6.309 -2.565 -12.414 1.00 76.00 78 TRP A CA 1
ATOM 607 C C . TRP A 1 78 ? -5.090 -3.258 -13.020 1.00 76.00 78 TRP A C 1
ATOM 609 O O . TRP A 1 78 ? -4.988 -3.318 -14.243 1.00 76.00 78 TRP A O 1
ATOM 619 N N . ARG A 1 79 ? -4.224 -3.864 -12.197 1.00 68.12 79 ARG A N 1
ATOM 620 C CA . ARG A 1 79 ? -3.053 -4.624 -12.662 1.00 68.12 79 ARG A CA 1
ATOM 621 C C . ARG A 1 79 ? -3.443 -5.756 -13.616 1.00 68.12 79 ARG A C 1
ATOM 623 O O . ARG A 1 79 ? -2.867 -5.863 -14.687 1.00 68.12 79 ARG A O 1
ATOM 630 N N . VAL A 1 80 ? -4.476 -6.539 -13.303 1.00 69.31 80 VAL A N 1
ATOM 631 C CA . VAL A 1 80 ? -4.969 -7.619 -14.189 1.00 69.31 80 VAL A CA 1
ATOM 632 C C . VAL A 1 80 ? -5.478 -7.107 -15.533 1.00 69.31 80 VAL A C 1
ATOM 634 O O . VAL A 1 80 ? -5.336 -7.800 -16.540 1.00 69.31 80 VAL A O 1
ATOM 637 N N . ASN A 1 81 ? -6.059 -5.910 -15.577 1.00 70.31 81 ASN A N 1
ATOM 638 C CA . ASN A 1 81 ? -6.600 -5.350 -16.814 1.00 70.31 81 ASN A CA 1
ATOM 639 C C . ASN A 1 81 ? -5.569 -4.558 -17.637 1.00 70.31 81 ASN A C 1
ATOM 641 O O . ASN A 1 81 ? -5.647 -4.572 -18.867 1.00 70.31 81 ASN A O 1
ATOM 645 N N . PHE A 1 82 ? -4.629 -3.865 -16.986 1.00 60.28 82 PHE A N 1
ATOM 646 C CA . PHE A 1 82 ? -3.651 -2.982 -17.634 1.00 60.28 82 PHE A CA 1
ATOM 647 C C . PHE A 1 82 ? -2.264 -3.610 -17.791 1.00 60.28 82 PHE A C 1
ATOM 649 O O . PHE A 1 82 ? -1.676 -3.496 -18.864 1.00 60.28 82 PHE A O 1
ATOM 656 N N . GLU A 1 83 ? -1.748 -4.286 -16.766 1.00 56.09 83 GLU A N 1
ATOM 657 C CA . GLU A 1 83 ? -0.402 -4.878 -16.785 1.00 56.09 83 GLU A CA 1
ATOM 658 C C . GLU A 1 83 ? -0.357 -6.077 -17.743 1.00 56.09 83 GLU A C 1
ATOM 660 O O . GLU A 1 83 ? 0.535 -6.158 -18.582 1.00 56.09 83 GLU A O 1
ATOM 665 N N . ARG A 1 84 ? -1.449 -6.854 -17.813 1.00 52.09 84 ARG A N 1
ATOM 666 C CA . ARG A 1 84 ? -1.647 -7.926 -18.807 1.00 52.09 84 ARG A CA 1
ATOM 667 C C . ARG A 1 84 ? -1.565 -7.465 -20.271 1.00 52.09 84 ARG A C 1
ATOM 669 O O . ARG A 1 84 ? -1.382 -8.293 -21.158 1.00 52.09 84 ARG A O 1
ATOM 676 N N . ARG A 1 85 ? -1.726 -6.163 -20.557 1.00 50.03 85 ARG A N 1
ATOM 677 C CA . ARG A 1 85 ? -1.517 -5.587 -21.904 1.00 50.03 85 ARG A CA 1
ATOM 678 C C . ARG A 1 85 ? -0.103 -5.039 -22.136 1.00 50.03 85 ARG A C 1
ATOM 680 O O . ARG A 1 85 ? 0.244 -4.795 -23.286 1.00 50.03 85 ARG A O 1
ATOM 687 N N . LEU A 1 86 ? 0.682 -4.826 -21.080 1.00 48.25 86 LEU A N 1
ATOM 688 C CA . LEU A 1 86 ? 2.094 -4.414 -21.120 1.00 48.25 86 LEU A CA 1
ATOM 689 C C . LEU A 1 86 ? 3.064 -5.621 -21.059 1.00 48.25 86 LEU A C 1
ATOM 691 O O . LEU A 1 86 ? 4.261 -5.469 -21.284 1.00 48.25 86 LEU A O 1
ATOM 695 N N . GLU A 1 87 ? 2.536 -6.818 -20.793 1.00 44.09 87 GLU A N 1
ATOM 696 C CA . GLU A 1 87 ? 3.224 -8.045 -20.359 1.00 44.09 87 GLU A CA 1
ATOM 697 C C . GLU A 1 87 ? 3.762 -8.997 -21.444 1.00 44.09 87 GLU A C 1
ATOM 699 O O . GLU A 1 87 ? 3.943 -10.181 -21.177 1.00 44.09 87 GLU A O 1
ATOM 704 N N . ASP A 1 88 ? 4.135 -8.514 -22.630 1.00 49.75 88 ASP A N 1
ATOM 705 C CA . ASP A 1 88 ? 5.074 -9.295 -23.465 1.00 49.75 88 ASP A CA 1
ATOM 706 C C . ASP A 1 88 ? 6.533 -9.182 -22.958 1.00 49.75 88 ASP A C 1
ATOM 708 O O . ASP A 1 88 ? 7.431 -9.800 -23.526 1.00 49.75 88 ASP A O 1
ATOM 712 N N . LEU A 1 89 ? 6.803 -8.403 -21.893 1.00 49.47 89 LEU A N 1
ATOM 713 C CA . LEU A 1 89 ? 8.172 -7.983 -21.557 1.00 49.47 89 LEU A CA 1
ATOM 714 C C . LEU A 1 89 ? 8.734 -8.422 -20.188 1.00 49.47 89 LEU A C 1
ATOM 716 O O . LEU A 1 89 ? 9.956 -8.478 -20.063 1.00 49.47 89 LEU A O 1
ATOM 720 N N . ALA A 1 90 ? 7.933 -8.747 -19.163 1.00 54.81 90 ALA A N 1
ATOM 721 C CA . ALA A 1 90 ? 8.489 -9.061 -17.834 1.00 54.81 90 ALA A CA 1
ATOM 722 C C . ALA A 1 90 ? 7.630 -10.034 -17.001 1.00 54.81 90 ALA A C 1
ATOM 724 O O . ALA A 1 90 ? 6.536 -9.714 -16.548 1.00 54.81 90 ALA A O 1
ATOM 725 N N . TRP A 1 91 ? 8.180 -11.224 -16.750 1.00 56.81 91 TRP A N 1
ATOM 726 C CA . TRP A 1 91 ? 7.597 -12.396 -16.072 1.00 56.81 91 TRP A CA 1
ATOM 727 C C . TRP A 1 91 ? 7.333 -12.227 -14.550 1.00 56.81 91 TRP A C 1
ATOM 729 O O . TRP A 1 91 ? 7.035 -13.197 -13.854 1.00 56.81 91 TRP A O 1
ATOM 739 N N . ASP A 1 92 ? 7.418 -11.010 -14.005 1.00 59.47 92 ASP A N 1
ATOM 740 C CA . ASP A 1 92 ? 7.355 -10.733 -12.555 1.00 59.47 92 ASP A CA 1
ATOM 741 C C . ASP A 1 92 ? 5.936 -10.485 -12.005 1.00 59.47 92 ASP A C 1
ATOM 743 O O . ASP A 1 92 ? 5.700 -10.532 -10.790 1.00 59.47 92 ASP A O 1
ATOM 747 N N . TRP A 1 93 ? 4.961 -10.288 -12.890 1.00 58.53 93 TRP A N 1
ATOM 748 C CA . TRP A 1 93 ? 3.574 -10.004 -12.533 1.00 58.53 93 TRP A CA 1
ATOM 749 C C . TRP A 1 93 ? 2.873 -11.027 -11.610 1.00 58.53 93 TRP A C 1
ATOM 751 O O . TRP A 1 93 ? 2.232 -10.603 -10.638 1.00 58.53 93 TRP A O 1
ATOM 761 N N . PRO A 1 94 ? 3.001 -12.362 -11.795 1.00 64.56 94 PRO A N 1
ATOM 762 C CA . PRO A 1 94 ? 2.272 -13.325 -10.965 1.00 64.56 94 PRO A CA 1
ATOM 763 C C . PRO A 1 94 ? 2.679 -13.267 -9.487 1.00 64.56 94 PRO A C 1
ATOM 765 O O . PRO A 1 94 ? 1.850 -13.494 -8.603 1.00 64.56 94 PRO A O 1
ATOM 768 N N . ARG A 1 95 ? 3.936 -12.911 -9.194 1.00 68.31 95 ARG A N 1
ATOM 769 C CA . ARG A 1 95 ? 4.426 -12.759 -7.818 1.00 68.31 95 ARG A CA 1
ATOM 770 C C . ARG A 1 95 ? 3.829 -11.526 -7.139 1.00 68.31 95 ARG A C 1
ATOM 772 O O . ARG A 1 95 ? 3.509 -11.582 -5.952 1.00 68.31 95 ARG A O 1
ATOM 779 N N . GLN A 1 96 ? 3.671 -10.430 -7.877 1.00 63.66 96 GLN A N 1
ATOM 780 C CA . GLN A 1 96 ? 3.133 -9.180 -7.343 1.00 63.66 96 GLN A CA 1
ATOM 781 C C . GLN A 1 96 ? 1.627 -9.297 -7.064 1.00 63.66 96 GLN A C 1
ATOM 783 O O . GLN A 1 96 ? 1.174 -8.935 -5.979 1.00 63.66 96 GLN A O 1
ATOM 788 N N . VAL A 1 97 ? 0.884 -9.936 -7.974 1.00 68.44 97 VAL A N 1
ATOM 789 C CA . VAL A 1 97 ? -0.540 -10.265 -7.786 1.00 68.44 97 VAL A CA 1
ATOM 790 C C . VAL A 1 97 ? -0.753 -11.184 -6.582 1.00 68.44 97 VAL A C 1
ATOM 792 O O . VAL A 1 97 ? -1.655 -10.952 -5.777 1.00 68.44 97 VAL A O 1
ATOM 795 N N . ALA A 1 98 ? 0.091 -12.208 -6.415 1.00 73.06 98 ALA A N 1
ATOM 796 C CA . ALA A 1 98 ? 0.016 -13.088 -5.251 1.00 73.06 98 ALA A CA 1
ATOM 797 C C . ALA A 1 98 ? 0.221 -12.318 -3.933 1.00 73.06 98 ALA A C 1
ATOM 799 O O . ALA A 1 98 ? -0.481 -12.585 -2.958 1.00 73.06 98 ALA A O 1
ATOM 800 N N . GLY A 1 99 ? 1.135 -11.340 -3.915 1.00 76.69 99 GLY A N 1
ATOM 801 C CA . GLY A 1 99 ? 1.363 -10.459 -2.768 1.00 76.69 99 GLY A CA 1
ATOM 802 C C . GLY A 1 99 ? 0.138 -9.618 -2.405 1.00 76.69 99 GLY A C 1
ATOM 803 O O . GLY A 1 99 ? -0.265 -9.608 -1.241 1.00 76.69 99 GLY A O 1
ATOM 804 N N . ASP A 1 100 ? -0.495 -8.983 -3.395 1.00 73.19 100 ASP A N 1
ATOM 805 C CA . ASP A 1 100 ? -1.703 -8.171 -3.189 1.00 73.19 100 ASP A CA 1
ATOM 806 C C . ASP A 1 100 ? -2.873 -9.012 -2.639 1.00 73.19 100 ASP A C 1
ATOM 808 O O . ASP A 1 100 ? -3.579 -8.583 -1.721 1.00 73.19 100 ASP A O 1
ATOM 812 N N . ILE A 1 101 ? -3.042 -10.246 -3.133 1.00 75.50 101 ILE A N 1
ATOM 813 C CA . ILE A 1 101 ? -4.065 -11.188 -2.645 1.00 75.50 101 ILE A CA 1
ATOM 814 C C . ILE A 1 101 ? -3.785 -11.611 -1.199 1.00 75.50 101 ILE A C 1
ATOM 816 O O . ILE A 1 101 ? -4.700 -11.617 -0.370 1.00 75.50 101 ILE A O 1
ATOM 820 N N . LEU A 1 102 ? -2.536 -11.959 -0.876 1.00 82.69 102 LEU A N 1
ATOM 821 C CA . LEU A 1 102 ? -2.161 -12.386 0.474 1.00 82.69 102 LEU A CA 1
ATOM 822 C C . LEU A 1 102 ? -2.386 -11.262 1.492 1.00 82.69 102 LEU A C 1
ATOM 824 O O . LEU A 1 102 ? -2.898 -11.498 2.589 1.00 82.69 102 LEU A O 1
ATOM 828 N N . LEU A 1 103 ? -2.041 -10.032 1.105 1.00 79.12 103 LEU A N 1
ATOM 829 C CA . LEU A 1 103 ? -2.254 -8.854 1.929 1.00 79.12 103 LEU A CA 1
ATOM 830 C C . LEU A 1 103 ? -3.752 -8.636 2.155 1.00 79.12 103 LEU A C 1
ATOM 832 O O . LEU A 1 103 ? -4.173 -8.540 3.306 1.00 79.12 103 LEU A O 1
ATOM 836 N N . ALA A 1 104 ? -4.573 -8.664 1.101 1.00 75.56 104 ALA A N 1
ATOM 837 C CA . ALA A 1 104 ? -6.028 -8.558 1.226 1.00 75.56 104 ALA A CA 1
ATOM 838 C C . ALA A 1 104 ? -6.614 -9.627 2.170 1.00 75.56 104 ALA A C 1
ATOM 840 O O . ALA A 1 104 ? -7.432 -9.306 3.035 1.00 75.56 104 ALA A O 1
ATOM 841 N N . LEU A 1 105 ? -6.146 -10.876 2.069 1.00 79.94 105 LEU A N 1
ATOM 842 C CA . LEU A 1 105 ? -6.555 -11.958 2.970 1.00 79.94 105 LEU A CA 1
ATOM 843 C C . LEU A 1 105 ? -6.197 -11.669 4.433 1.00 79.94 105 LEU A C 1
ATOM 845 O O . LEU A 1 105 ? -7.034 -11.900 5.305 1.00 79.94 105 LEU A O 1
ATOM 849 N N . SER A 1 106 ? -5.012 -11.121 4.724 1.00 78.94 106 SER A N 1
ATOM 850 C CA . SER A 1 106 ? -4.633 -10.776 6.106 1.00 78.94 106 SER A CA 1
ATOM 851 C C . SER A 1 106 ? -5.590 -9.766 6.755 1.00 78.94 106 SER A C 1
ATOM 853 O O . SER A 1 106 ? -5.935 -9.910 7.929 1.00 78.94 106 SER A O 1
ATOM 855 N N . TRP A 1 107 ? -6.107 -8.807 5.982 1.00 72.00 107 TRP A N 1
ATOM 856 C CA . TRP A 1 107 ? -7.089 -7.830 6.461 1.00 72.00 107 TRP A CA 1
ATOM 857 C C . TRP A 1 107 ? -8.475 -8.451 6.672 1.00 72.00 107 TRP A C 1
ATOM 859 O O . TRP A 1 107 ? -9.166 -8.109 7.632 1.00 72.00 107 TRP A O 1
ATOM 869 N N . VAL A 1 108 ? -8.872 -9.406 5.824 1.00 78.81 108 VAL A N 1
ATOM 870 C CA . VAL A 1 108 ? -10.103 -10.190 6.021 1.00 78.81 108 VAL A CA 1
ATOM 871 C C . VAL A 1 108 ? -10.022 -11.011 7.310 1.00 78.81 108 VAL A C 1
ATOM 873 O O . VAL A 1 108 ? -10.961 -10.994 8.106 1.00 78.81 108 VAL A O 1
ATOM 876 N N . PHE A 1 109 ? -8.895 -11.683 7.556 1.00 77.88 109 PHE A N 1
ATOM 877 C CA . PHE A 1 109 ? -8.681 -12.427 8.800 1.00 77.88 109 PHE A CA 1
ATOM 878 C C . PHE A 1 109 ? -8.693 -11.517 10.030 1.00 77.88 109 PHE A C 1
ATOM 880 O O . PHE A 1 109 ? -9.310 -11.878 11.033 1.00 77.88 109 PHE A O 1
ATOM 887 N N . PHE A 1 110 ? -8.085 -10.330 9.946 1.00 77.31 110 PHE A N 1
ATOM 888 C CA . PHE A 1 110 ? -8.148 -9.331 11.013 1.00 77.31 110 PHE A CA 1
ATOM 889 C C . PHE A 1 110 ? -9.599 -8.944 11.337 1.00 77.31 110 PHE A C 1
ATOM 891 O O . PHE A 1 110 ? -10.009 -9.033 12.491 1.00 77.31 110 PHE A O 1
ATOM 898 N N . LEU A 1 111 ? -10.414 -8.623 10.324 1.00 74.12 111 LEU A N 1
ATOM 899 C CA . LEU A 1 111 ? -11.832 -8.294 10.514 1.00 74.12 111 LEU A CA 1
ATOM 900 C C . LEU A 1 111 ? -12.639 -9.442 11.136 1.00 74.12 111 LEU A C 1
ATOM 902 O O . LEU A 1 111 ? -13.463 -9.199 12.018 1.00 74.12 111 LEU A O 1
ATOM 906 N N . LEU A 1 112 ? -12.406 -10.684 10.700 1.00 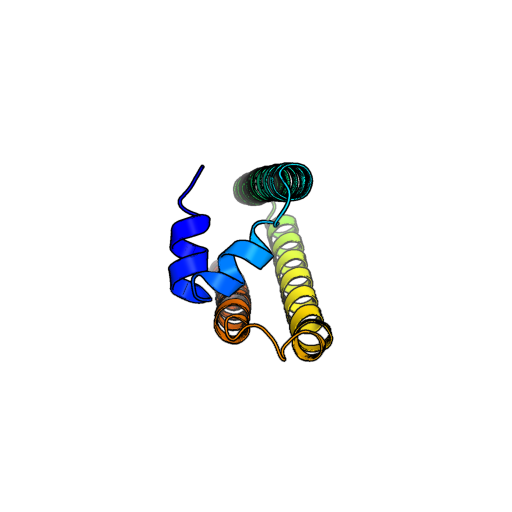78.12 112 LEU A N 1
ATOM 907 C CA . LEU A 1 112 ? -13.065 -11.866 11.266 1.00 78.12 112 LEU A CA 1
ATOM 908 C C . LEU A 1 112 ? -12.687 -12.085 12.736 1.00 78.12 112 LEU A C 1
ATOM 910 O O . LEU A 1 112 ? -13.547 -12.453 13.537 1.00 78.12 112 LEU A O 1
ATOM 914 N N . TYR A 1 113 ? -11.425 -11.842 13.097 1.00 76.50 113 TYR A N 1
ATOM 915 C CA . TYR A 1 113 ? -10.957 -11.931 14.478 1.00 76.50 113 TYR A CA 1
ATOM 916 C C . TYR A 1 113 ? -11.608 -10.859 15.362 1.00 76.50 113 TYR A C 1
ATOM 918 O O . TYR A 1 113 ? -12.206 -11.189 16.385 1.00 76.50 113 TYR A O 1
ATOM 926 N N . THR A 1 114 ? -11.584 -9.591 14.936 1.00 72.44 114 THR A N 1
ATOM 927 C CA . THR A 1 114 ? -12.207 -8.489 15.689 1.00 72.44 114 THR A CA 1
ATOM 928 C C . THR A 1 114 ? -13.726 -8.650 15.807 1.00 72.44 114 THR A C 1
ATOM 930 O O . THR A 1 114 ? -14.320 -8.219 16.795 1.00 72.44 114 THR A O 1
ATOM 933 N N . TRP A 1 115 ? -14.373 -9.263 14.807 1.00 74.81 115 TRP A N 1
ATOM 934 C CA . TRP A 1 115 ? -15.793 -9.607 14.869 1.00 74.81 115 TRP A CA 1
ATOM 935 C C . TRP A 1 115 ? -16.063 -10.698 15.908 1.00 74.81 115 TRP A C 1
ATOM 937 O O . TRP A 1 115 ? -16.951 -10.512 16.734 1.00 74.81 115 TRP A O 1
ATOM 947 N N . ARG A 1 116 ? -15.269 -11.778 15.930 1.00 72.88 116 ARG A N 1
ATOM 948 C CA . ARG A 1 116 ? -15.390 -12.839 16.944 1.00 72.88 116 ARG A CA 1
ATOM 949 C C . ARG A 1 116 ? -15.273 -12.278 18.365 1.00 72.88 116 ARG A C 1
ATOM 951 O O . ARG A 1 116 ? -16.158 -12.500 19.173 1.00 72.88 116 ARG A O 1
ATOM 958 N N . GLU A 1 117 ? -14.258 -11.459 18.632 1.00 69.50 117 GLU A N 1
ATOM 959 C CA . GLU A 1 117 ? -14.016 -10.856 19.956 1.00 69.50 117 GLU A CA 1
ATOM 960 C C . GLU A 1 117 ? -15.098 -9.848 20.401 1.00 69.50 117 GLU A C 1
ATOM 962 O O . GLU A 1 117 ? -15.136 -9.435 21.555 1.00 69.50 117 GLU A O 1
ATOM 967 N N . LYS A 1 118 ? -15.979 -9.401 19.494 1.00 60.00 118 LYS A N 1
ATOM 968 C CA . LYS A 1 118 ? -17.114 -8.528 19.834 1.00 60.00 118 LYS A CA 1
ATOM 969 C C . LYS A 1 118 ? -18.375 -9.314 20.232 1.00 60.00 118 LYS A C 1
ATOM 971 O O . LYS A 1 118 ? -19.258 -8.717 20.846 1.00 60.00 118 LYS A O 1
ATOM 976 N N . TYR A 1 119 ? -18.494 -10.578 19.824 1.00 59.84 119 TYR A N 1
ATOM 977 C CA . TYR A 1 119 ? -19.711 -11.389 19.982 1.00 59.84 119 TYR A CA 1
ATOM 978 C C . TYR A 1 119 ? -19.526 -12.657 20.838 1.00 59.84 119 TYR A C 1
ATOM 980 O O . TYR A 1 119 ? -20.541 -13.260 21.187 1.00 59.84 119 TYR A O 1
ATOM 988 N N . ASP A 1 120 ? -18.288 -13.026 21.181 1.00 53.56 120 ASP A N 1
ATOM 989 C CA . ASP A 1 120 ? -17.952 -13.863 22.349 1.00 53.56 120 ASP A CA 1
ATOM 990 C C . ASP A 1 120 ? -17.856 -12.996 23.619 1.00 53.56 120 ASP A C 1
ATOM 992 O O . ASP A 1 120 ? -18.304 -13.464 24.692 1.00 53.56 120 ASP A O 1
#

Organism: Gossypium mustelinum (NCBI:txid34275)

InterPro domains:
  IPR057187 Domain of unknown function DUF7865 [PF25266] (1-108)
  IPR057187 Domain of unknown function DUF7865 [PTHR34274] (1-120)

pLDDT: mean 71.8, std 11.23, range [42.72, 87.31]

Secondary structure (DSSP, 8-state):
--SHHHHHHHHH-HHHHHHHH-SSHHHHHHHHHHHHHHHHHHHHHHHHHHHHHH---HHHHHHHHHHHHHHHHHHHHHHHHHHHHHTTS-TTHHHHHHHHHHHHHHHHHHHHHHHHHHH-

Sequence (120 aa):
MFCLNEINIFAHGVETAEKLLGSTPHDQLLIQTSNSFVGLLLFVIGFLVFMVAFVKDKEFQSFFAKGCILIHLSMALWRVNFERRLEDLAWDWPRQVAGDILLALSWVFFLLYTWREKYD

Foldseek 3Di:
DPPQLVVCCVFANNVVSCVVCPVDPVSVVVVVVVVVVVVVVVVVVVVVLVVLVPDPDPVSVVVVLVVLLVVLVVVLVCCVVPVVVVPVGGPCSVVVSVVSVVVSVVSVVVVVVVVVVVVD

Radius of gyration: 18.63 Å; Cα contacts (8 Å, |Δi|>4): 42; chains: 1; bounding box: 42×26×46 Å

Mean predicted aligned error: 13.06 Å